Protein AF-A0A0D6MC87-F1 (afdb_monomer_lite)

Structure (mmCIF, N/CA/C/O backbone):
data_AF-A0A0D6MC87-F1
#
_entry.id   AF-A0A0D6MC87-F1
#
loop_
_atom_site.group_PDB
_atom_site.id
_atom_site.type_symbol
_atom_site.label_atom_id
_atom_site.label_alt_id
_atom_site.label_comp_id
_atom_site.label_asym_id
_atom_site.label_entity_id
_atom_site.label_seq_id
_atom_site.pdbx_PDB_ins_code
_atom_site.Cartn_x
_atom_site.Cartn_y
_atom_site.Cartn_z
_atom_site.occupancy
_atom_site.B_iso_or_equiv
_atom_site.auth_seq_id
_atom_site.auth_comp_id
_atom_site.auth_asym_id
_atom_site.auth_atom_id
_atom_site.pdbx_PDB_model_num
ATOM 1 N N . MET A 1 1 ? -0.427 -1.544 -1.978 1.00 57.91 1 MET A N 1
ATOM 2 C CA . MET A 1 1 ? -0.329 -1.496 -3.451 1.00 57.91 1 MET A CA 1
ATOM 3 C C . MET A 1 1 ? -1.366 -2.434 -4.056 1.00 57.91 1 MET A C 1
ATOM 5 O O . MET A 1 1 ? -1.62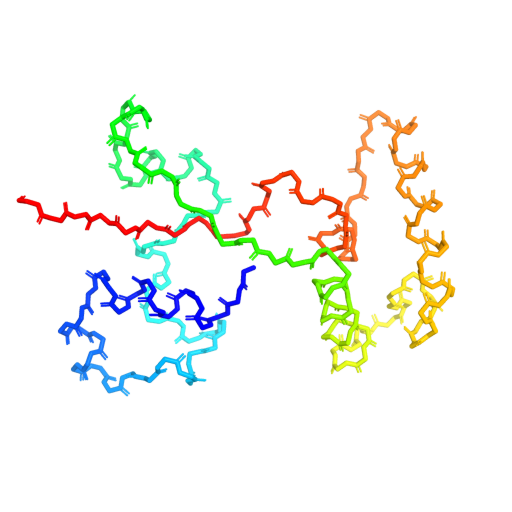5 -3.474 -3.457 1.00 57.91 1 MET A O 1
ATOM 9 N N . SER A 1 2 ? -1.995 -2.041 -5.168 1.00 72.94 2 SER A N 1
ATOM 10 C CA . SER A 1 2 ? -2.949 -2.883 -5.913 1.00 72.94 2 SER A CA 1
ATOM 11 C C . SER A 1 2 ? -2.206 -3.978 -6.687 1.00 72.94 2 SER A C 1
ATOM 13 O O . SER A 1 2 ? -1.130 -3.701 -7.214 1.00 72.94 2 SER A O 1
ATOM 15 N N . THR A 1 3 ? -2.774 -5.184 -6.791 1.00 78.50 3 THR A N 1
ATOM 16 C CA . THR A 1 3 ? -2.190 -6.288 -7.580 1.00 78.50 3 THR A CA 1
ATOM 17 C C . THR A 1 3 ? -2.111 -5.954 -9.069 1.00 78.50 3 THR A C 1
ATOM 19 O O . THR A 1 3 ? -1.139 -6.311 -9.727 1.00 78.50 3 THR A O 1
ATOM 22 N N . VAL A 1 4 ? -3.071 -5.175 -9.572 1.00 83.62 4 VAL A N 1
ATOM 23 C CA . VAL A 1 4 ? -3.086 -4.687 -10.959 1.00 83.62 4 VAL A CA 1
ATOM 24 C C . VAL A 1 4 ? -1.888 -3.778 -11.238 1.00 83.62 4 VAL A C 1
ATOM 26 O O . VAL A 1 4 ? -1.268 -3.874 -12.287 1.00 83.62 4 VAL A O 1
ATOM 29 N N . MET A 1 5 ? -1.509 -2.926 -10.282 1.00 83.50 5 MET A N 1
ATOM 30 C CA . MET A 1 5 ? -0.365 -2.025 -10.453 1.00 83.50 5 MET A CA 1
ATOM 31 C C . MET A 1 5 ? 0.951 -2.807 -10.528 1.00 83.50 5 MET A C 1
ATOM 33 O O . MET A 1 5 ? 1.760 -2.555 -11.413 1.00 83.50 5 MET A O 1
ATOM 37 N N . THR A 1 6 ? 1.139 -3.803 -9.658 1.00 82.69 6 THR A N 1
ATOM 38 C CA . THR A 1 6 ? 2.279 -4.732 -9.754 1.00 82.69 6 THR A CA 1
ATOM 39 C C . THR A 1 6 ? 2.285 -5.511 -11.070 1.00 82.69 6 THR A C 1
ATOM 41 O O . THR A 1 6 ? 3.353 -5.703 -11.638 1.00 82.69 6 THR A O 1
ATOM 44 N N . ALA A 1 7 ? 1.119 -5.908 -11.592 1.00 86.62 7 ALA A N 1
ATOM 45 C CA . ALA A 1 7 ? 1.013 -6.600 -12.876 1.00 86.62 7 ALA A CA 1
ATOM 46 C C . ALA A 1 7 ? 1.410 -5.701 -14.057 1.00 86.62 7 ALA A C 1
ATOM 48 O O . ALA A 1 7 ? 2.163 -6.137 -14.919 1.00 86.62 7 ALA A O 1
ATOM 49 N N . ILE A 1 8 ? 0.973 -4.436 -14.065 1.00 88.62 8 ILE A N 1
ATOM 50 C CA . ILE A 1 8 ? 1.355 -3.460 -15.099 1.00 88.62 8 ILE A CA 1
ATOM 51 C C . ILE A 1 8 ? 2.871 -3.262 -15.111 1.00 88.62 8 ILE A C 1
ATOM 53 O O . ILE A 1 8 ? 3.495 -3.358 -16.159 1.00 88.62 8 ILE A O 1
ATOM 57 N N . PHE A 1 9 ? 3.491 -3.039 -13.953 1.00 87.62 9 PHE A N 1
ATOM 58 C CA . PHE A 1 9 ? 4.946 -2.889 -13.904 1.00 87.62 9 PHE A CA 1
ATOM 59 C C . PHE A 1 9 ? 5.702 -4.178 -14.230 1.00 87.62 9 PHE A C 1
ATOM 61 O O . PHE A 1 9 ? 6.813 -4.120 -14.741 1.00 87.62 9 PHE A O 1
ATOM 68 N N . CYS A 1 10 ? 5.125 -5.339 -13.928 1.00 87.69 10 CYS A N 1
ATOM 69 C CA . CYS A 1 10 ? 5.676 -6.625 -14.337 1.00 87.69 10 CYS A CA 1
ATOM 70 C C . CYS A 1 10 ? 5.663 -6.779 -15.862 1.00 87.69 10 CYS A C 1
ATOM 72 O O . CYS A 1 10 ? 6.677 -7.156 -16.439 1.00 87.69 10 CYS A O 1
ATOM 74 N N . TYR A 1 11 ? 4.563 -6.390 -16.510 1.00 90.00 11 TYR A N 1
ATOM 75 C CA . TYR A 1 11 ? 4.462 -6.339 -17.966 1.00 90.00 11 TYR A CA 1
ATOM 76 C C . TYR A 1 11 ? 5.484 -5.376 -18.583 1.00 90.00 11 TYR A C 1
ATOM 78 O O . TYR A 1 11 ? 6.158 -5.734 -19.536 1.00 90.00 11 TYR A O 1
ATOM 86 N N . LEU A 1 12 ? 5.652 -4.180 -18.008 1.00 90.12 12 LEU A N 1
ATOM 87 C CA . LEU A 1 12 ? 6.647 -3.206 -18.480 1.00 90.12 12 LEU A CA 1
ATOM 88 C C . LEU A 1 12 ? 8.100 -3.661 -18.268 1.00 90.12 12 LEU A C 1
ATOM 90 O O . LEU A 1 12 ? 8.998 -3.147 -18.924 1.00 90.12 12 LEU A O 1
ATOM 94 N N . PHE A 1 13 ? 8.340 -4.578 -17.330 1.00 88.75 13 PHE A N 1
ATOM 95 C CA . PHE A 1 13 ? 9.671 -5.104 -17.035 1.00 88.75 13 PHE A CA 1
ATOM 96 C C . PHE A 1 13 ? 10.068 -6.268 -17.956 1.00 88.75 13 PHE A C 1
ATOM 98 O O . PHE A 1 13 ? 11.229 -6.366 -18.339 1.00 88.75 13 PHE A O 1
ATOM 105 N N . ASP A 1 14 ? 9.129 -7.159 -18.280 1.00 89.88 14 ASP A N 1
ATOM 106 C CA . ASP A 1 14 ? 9.365 -8.382 -19.061 1.00 89.88 14 ASP A CA 1
ATOM 107 C C . ASP A 1 14 ? 8.119 -8.696 -19.906 1.00 89.88 14 ASP A C 1
ATOM 109 O O . ASP A 1 14 ? 7.335 -9.592 -19.583 1.00 89.88 14 ASP A O 1
ATOM 113 N N . GLU A 1 15 ? 7.897 -7.894 -20.952 1.00 91.38 15 GLU A N 1
ATOM 114 C CA . GLU A 1 15 ? 6.711 -7.984 -21.815 1.00 91.38 15 GLU A CA 1
ATOM 115 C C . GLU A 1 15 ? 6.619 -9.353 -22.500 1.00 91.38 15 GLU A C 1
ATOM 117 O O . GLU A 1 15 ? 5.588 -10.025 -22.403 1.00 91.38 15 GLU A O 1
ATOM 122 N N . ASP A 1 16 ? 7.713 -9.795 -23.126 1.00 91.75 16 ASP A N 1
ATOM 123 C CA . ASP A 1 16 ? 7.780 -11.068 -23.846 1.00 91.75 16 ASP A CA 1
ATOM 124 C C . ASP A 1 16 ? 7.498 -12.252 -22.916 1.00 91.75 16 ASP A C 1
ATOM 126 O O . ASP A 1 16 ? 6.662 -13.106 -23.227 1.00 91.75 16 ASP A O 1
ATOM 130 N N . GLY A 1 17 ? 8.143 -12.297 -21.744 1.00 90.50 17 GLY A N 1
ATOM 131 C CA . GLY A 1 17 ? 7.932 -13.357 -20.763 1.00 90.50 17 GLY A CA 1
ATOM 132 C C . GLY A 1 17 ? 6.514 -13.351 -20.193 1.00 90.50 17 GLY A C 1
ATOM 133 O O . GLY A 1 17 ? 5.922 -14.416 -19.994 1.00 90.50 17 GLY A O 1
ATOM 134 N N . PHE A 1 18 ? 5.936 -12.167 -19.972 1.00 89.44 18 PHE A N 1
ATOM 135 C CA . PHE A 1 18 ? 4.569 -12.029 -19.472 1.00 89.44 18 PHE A CA 1
ATOM 136 C C . PHE A 1 18 ? 3.534 -12.529 -20.492 1.00 89.44 18 PHE A C 1
ATOM 138 O O . PHE A 1 18 ? 2.615 -13.268 -20.123 1.00 89.44 18 PHE A O 1
ATOM 145 N N . GLN A 1 19 ? 3.699 -12.182 -21.774 1.00 89.00 19 GLN A N 1
ATOM 146 C CA . GLN A 1 19 ? 2.809 -12.623 -22.853 1.00 89.00 19 GLN A CA 1
ATOM 147 C C . GLN A 1 19 ? 2.956 -14.120 -23.155 1.00 89.00 19 GLN A C 1
ATOM 149 O O . GLN A 1 19 ? 1.950 -14.824 -23.254 1.00 89.00 19 GLN A O 1
ATOM 154 N N . GLN A 1 20 ? 4.187 -14.636 -23.242 1.00 91.88 20 GLN A N 1
ATOM 155 C CA . GLN A 1 20 ? 4.446 -16.061 -23.501 1.00 91.88 20 GLN A CA 1
ATOM 156 C C . GLN A 1 20 ? 3.894 -16.963 -22.393 1.00 91.88 20 GLN A C 1
ATOM 158 O O . GLN A 1 20 ? 3.397 -18.054 -22.666 1.00 91.88 20 GLN A O 1
ATOM 163 N N . ALA A 1 21 ? 3.926 -16.498 -21.142 1.00 87.19 21 ALA A N 1
ATOM 164 C CA . ALA A 1 21 ? 3.324 -17.199 -20.014 1.00 87.19 21 ALA A CA 1
ATOM 165 C C . ALA A 1 21 ? 1.780 -17.135 -19.996 1.00 87.19 21 ALA A C 1
ATOM 167 O O . ALA A 1 21 ? 1.166 -17.662 -19.065 1.00 87.19 21 ALA A O 1
ATOM 168 N N . GLY A 1 22 ? 1.147 -16.485 -20.984 1.00 87.50 22 GLY A N 1
ATOM 169 C CA . GLY A 1 22 ? -0.308 -16.357 -21.094 1.00 87.50 22 GLY A CA 1
ATOM 170 C C . GLY A 1 22 ? -0.934 -15.603 -19.920 1.00 87.50 22 GLY A C 1
ATOM 171 O O . GLY A 1 22 ? -2.047 -15.926 -19.499 1.00 87.50 22 GLY A O 1
ATOM 172 N N . ARG A 1 23 ? -0.200 -14.654 -19.323 1.00 86.38 23 ARG A N 1
ATOM 173 C CA . ARG A 1 23 ? -0.657 -13.898 -18.152 1.00 86.38 23 ARG A CA 1
ATOM 174 C C . ARG A 1 23 ? -1.551 -12.735 -18.569 1.00 86.38 23 ARG A C 1
ATOM 176 O O . ARG A 1 23 ? -1.335 -12.086 -19.586 1.00 86.38 23 ARG A O 1
ATOM 183 N N . GLU A 1 24 ? -2.542 -12.434 -17.736 1.00 85.88 24 GLU A N 1
ATOM 184 C CA . GLU A 1 24 ? -3.449 -11.300 -17.926 1.00 85.88 24 GLU A CA 1
ATOM 185 C C . GLU A 1 24 ? -3.361 -10.348 -16.733 1.00 85.88 24 GLU A C 1
ATOM 187 O O . GLU A 1 24 ? -3.451 -10.777 -15.580 1.00 85.88 24 GLU A O 1
ATOM 192 N N . LEU A 1 25 ? -3.289 -9.040 -17.002 1.00 85.94 25 LEU A N 1
ATOM 193 C CA . LEU A 1 25 ? -3.145 -7.998 -15.975 1.00 85.94 25 LEU A CA 1
ATOM 194 C C . LEU A 1 25 ? -4.220 -8.061 -14.875 1.00 85.94 25 LEU A C 1
ATOM 196 O O . LEU A 1 25 ? -3.942 -7.768 -13.713 1.00 85.94 25 LEU A O 1
ATOM 200 N N . LEU A 1 26 ? -5.452 -8.439 -15.233 1.00 83.38 26 LEU A N 1
ATOM 201 C CA . LEU A 1 26 ? -6.594 -8.487 -14.313 1.00 83.38 26 LEU A CA 1
ATOM 202 C C . LEU A 1 26 ? -6.695 -9.802 -13.526 1.00 83.38 26 LEU A C 1
ATOM 204 O O . LEU A 1 26 ? -7.397 -9.847 -12.516 1.00 83.38 26 LEU A O 1
ATOM 208 N N . LYS A 1 27 ? -6.011 -10.863 -13.971 1.00 82.25 27 LYS A N 1
ATOM 209 C CA . LYS A 1 27 ? -6.028 -12.184 -13.318 1.00 82.25 27 LYS A CA 1
ATOM 210 C C . LYS A 1 27 ? -4.857 -12.387 -12.357 1.00 82.25 27 LYS A C 1
ATOM 212 O O . LYS A 1 27 ? -4.820 -13.381 -11.634 1.00 82.25 27 LYS A O 1
ATOM 217 N N . GLU A 1 28 ? -3.926 -11.440 -12.307 1.00 79.62 28 GLU A N 1
ATOM 218 C CA . GLU A 1 28 ? -2.824 -11.447 -11.354 1.00 79.62 28 GLU A CA 1
ATOM 219 C C . GLU A 1 28 ? -3.335 -11.252 -9.916 1.00 79.62 28 GLU A C 1
ATOM 221 O O . GLU A 1 28 ? -3.874 -10.209 -9.529 1.00 79.62 28 GLU A O 1
ATOM 226 N N . ILE A 1 29 ? -3.127 -12.276 -9.090 1.00 77.31 29 ILE A N 1
ATOM 227 C CA . ILE A 1 29 ? -3.445 -12.269 -7.661 1.00 77.31 29 ILE A CA 1
ATOM 228 C C . ILE A 1 29 ? -2.171 -12.401 -6.837 1.00 77.31 29 ILE A C 1
ATOM 230 O O . ILE A 1 29 ? -1.180 -12.976 -7.277 1.00 77.31 29 ILE A O 1
ATOM 234 N N . LYS A 1 30 ? -2.218 -11.940 -5.582 1.00 69.62 30 LYS A N 1
ATOM 235 C CA . LYS A 1 30 ? -1.064 -11.910 -4.663 1.00 69.62 30 LYS A CA 1
ATOM 236 C C . LYS A 1 30 ? -0.287 -13.232 -4.549 1.00 69.62 30 LYS A C 1
ATOM 238 O O . LYS A 1 30 ? 0.898 -13.186 -4.257 1.00 69.62 30 LYS A O 1
ATOM 243 N N . ARG A 1 31 ? -0.958 -14.378 -4.724 1.00 73.25 31 ARG A N 1
ATOM 244 C CA . ARG A 1 31 ? -0.375 -15.725 -4.589 1.00 73.25 31 ARG A CA 1
ATOM 245 C C . ARG A 1 31 ? 0.327 -16.240 -5.847 1.00 73.25 31 ARG A C 1
ATOM 247 O O . ARG A 1 31 ? 1.095 -17.182 -5.738 1.00 73.25 31 ARG A O 1
ATOM 254 N N . THR A 1 32 ? 0.028 -15.691 -7.021 1.00 76.12 32 THR A N 1
ATOM 255 C CA . THR A 1 32 ? 0.488 -16.237 -8.309 1.00 76.12 32 THR A CA 1
ATOM 256 C C . THR A 1 32 ? 1.122 -15.152 -9.167 1.00 76.12 32 THR A C 1
ATOM 258 O O . THR A 1 32 ? 0.847 -15.088 -10.363 1.00 76.12 32 THR A O 1
ATOM 261 N N . ARG A 1 33 ? 1.918 -14.279 -8.543 1.00 82.19 33 ARG A N 1
ATOM 262 C CA . ARG A 1 33 ? 2.494 -13.116 -9.216 1.00 82.19 33 ARG A CA 1
ATOM 263 C C . ARG A 1 33 ? 3.677 -13.512 -10.083 1.00 82.19 33 ARG A C 1
ATOM 265 O O . ARG A 1 33 ? 4.629 -14.094 -9.570 1.00 82.19 33 ARG A O 1
ATOM 272 N N . PHE A 1 34 ? 3.639 -13.166 -11.367 1.00 84.69 34 PHE A N 1
ATOM 273 C CA . PHE A 1 34 ? 4.694 -13.561 -12.310 1.00 84.69 34 PHE A CA 1
ATOM 274 C C . PHE A 1 34 ? 6.071 -12.968 -11.965 1.00 84.69 34 PHE A C 1
ATOM 276 O O . PHE A 1 34 ? 7.066 -13.689 -11.943 1.00 84.69 34 PHE A O 1
ATOM 283 N N . CYS A 1 35 ? 6.133 -11.677 -11.627 1.00 84.44 35 CYS A N 1
ATOM 284 C CA . CYS A 1 35 ? 7.389 -11.001 -11.284 1.00 84.44 35 CYS A CA 1
ATOM 285 C C . CYS A 1 35 ? 7.697 -10.977 -9.778 1.00 84.44 35 CYS A C 1
ATOM 287 O O . CYS A 1 35 ? 8.483 -10.144 -9.317 1.00 84.44 35 CYS A O 1
ATOM 289 N N . GLU A 1 36 ? 7.098 -11.871 -8.985 1.00 83.62 36 GLU A N 1
ATOM 290 C CA . GLU A 1 36 ? 7.378 -11.921 -7.551 1.00 83.62 36 GLU A CA 1
ATOM 291 C C . GLU A 1 36 ? 8.881 -12.086 -7.281 1.00 83.62 36 GLU A C 1
ATOM 293 O O . GLU A 1 36 ? 9.533 -12.971 -7.829 1.00 83.62 36 GLU A O 1
ATOM 298 N N . ASN A 1 37 ? 9.431 -11.218 -6.425 1.00 78.94 37 ASN A N 1
ATOM 299 C CA . ASN A 1 37 ? 10.860 -11.146 -6.093 1.00 78.94 37 ASN A CA 1
ATOM 300 C C . ASN A 1 37 ? 11.809 -10.885 -7.286 1.00 78.94 37 ASN A C 1
ATOM 302 O O . ASN A 1 37 ? 13.016 -11.011 -7.106 1.00 78.94 37 ASN A O 1
ATOM 306 N N . ARG A 1 38 ? 11.297 -10.525 -8.475 1.00 83.50 38 ARG A N 1
ATOM 307 C CA . ARG A 1 38 ? 12.112 -10.104 -9.632 1.00 83.50 38 ARG A CA 1
ATOM 308 C C . ARG A 1 38 ? 12.189 -8.583 -9.732 1.00 83.50 38 ARG A C 1
ATOM 310 O O . ARG A 1 38 ? 13.273 -8.020 -9.730 1.00 83.50 38 ARG A O 1
ATOM 317 N N . ASN A 1 39 ? 11.036 -7.915 -9.785 1.00 83.81 39 ASN A N 1
ATOM 318 C CA . ASN A 1 39 ? 10.940 -6.455 -9.932 1.00 83.81 39 ASN A CA 1
ATOM 319 C C . ASN A 1 39 ? 10.348 -5.757 -8.693 1.00 83.81 39 ASN A C 1
ATOM 321 O O . ASN A 1 39 ? 10.027 -4.569 -8.735 1.00 83.81 39 ASN A O 1
ATOM 325 N N . GLU A 1 40 ? 10.200 -6.489 -7.586 1.00 80.56 40 GLU A N 1
ATOM 326 C CA . GLU A 1 40 ? 9.611 -5.988 -6.348 1.00 80.56 40 GLU A CA 1
ATOM 327 C C . GLU A 1 40 ? 10.604 -6.023 -5.183 1.00 80.56 40 GLU A C 1
ATOM 329 O O . GLU A 1 40 ? 11.243 -7.042 -4.922 1.00 80.56 40 GLU A O 1
ATOM 334 N N . ALA A 1 41 ? 10.652 -4.945 -4.400 1.00 79.81 41 ALA A N 1
ATOM 335 C CA . ALA A 1 41 ? 11.428 -4.869 -3.167 1.00 79.81 41 ALA A CA 1
ATOM 336 C C . ALA A 1 41 ? 10.549 -4.475 -1.973 1.00 79.81 41 ALA A C 1
ATOM 338 O O . ALA A 1 41 ? 9.641 -3.659 -2.088 1.00 79.81 41 ALA A O 1
ATOM 339 N N . ARG A 1 42 ? 10.831 -5.016 -0.782 1.00 74.50 42 ARG A N 1
ATOM 340 C CA . ARG A 1 42 ? 10.049 -4.727 0.443 1.00 74.50 42 ARG A CA 1
ATOM 341 C C . ARG A 1 42 ? 10.543 -3.505 1.220 1.00 74.50 42 ARG A C 1
ATOM 343 O O . ARG A 1 42 ? 9.905 -3.076 2.175 1.00 74.50 42 ARG A O 1
ATOM 350 N N . SER A 1 43 ? 11.716 -2.993 0.863 1.00 77.56 43 SER A N 1
ATOM 351 C CA . SER A 1 43 ? 12.362 -1.847 1.501 1.00 77.56 43 SER A CA 1
ATOM 352 C C . SER A 1 43 ? 13.373 -1.204 0.554 1.00 77.56 43 SER A C 1
ATOM 354 O O . SER A 1 43 ? 13.921 -1.885 -0.316 1.00 77.56 43 SER A O 1
ATOM 356 N N . MET A 1 44 ? 13.697 0.071 0.780 1.00 77.50 44 MET A N 1
ATOM 357 C CA . MET A 1 44 ? 14.780 0.748 0.053 1.00 77.50 44 MET A CA 1
ATOM 358 C C . MET A 1 44 ? 16.120 0.028 0.228 1.00 77.50 44 MET A C 1
ATOM 360 O O . MET A 1 44 ? 16.884 -0.106 -0.717 1.00 77.50 44 MET A O 1
ATOM 364 N N . ARG A 1 45 ? 16.392 -0.534 1.413 1.00 82.38 45 ARG A N 1
ATOM 365 C CA . ARG A 1 45 ? 17.618 -1.312 1.646 1.00 82.38 45 ARG A CA 1
ATOM 366 C C . ARG A 1 45 ? 17.682 -2.560 0.763 1.00 82.38 45 ARG A C 1
ATOM 368 O O . ARG A 1 45 ? 18.713 -2.810 0.148 1.00 82.38 45 ARG A O 1
ATOM 375 N N . SER A 1 46 ? 16.596 -3.335 0.699 1.00 82.50 46 SER A N 1
ATOM 376 C CA . SER A 1 46 ? 16.535 -4.515 -0.176 1.00 82.50 46 SER A CA 1
ATOM 377 C C . SER A 1 46 ? 16.614 -4.127 -1.647 1.00 82.50 46 SER A C 1
ATOM 379 O O . SER A 1 46 ? 17.243 -4.839 -2.413 1.00 82.50 46 SER A O 1
ATOM 381 N N . LEU A 1 47 ? 16.027 -2.989 -2.021 1.00 82.19 47 LEU A N 1
ATOM 382 C CA . LEU A 1 47 ? 16.075 -2.451 -3.376 1.00 82.19 47 LEU A CA 1
ATOM 383 C C . LEU A 1 47 ? 17.514 -2.113 -3.786 1.00 82.19 47 LEU A C 1
ATOM 385 O O . LEU A 1 47 ? 17.994 -2.619 -4.796 1.00 82.19 47 LEU A O 1
ATOM 389 N N . ARG A 1 48 ? 18.232 -1.347 -2.951 1.00 84.19 48 ARG A N 1
ATOM 390 C CA . ARG A 1 48 ? 19.644 -1.008 -3.183 1.00 84.19 48 ARG A CA 1
ATOM 391 C C . ARG A 1 48 ? 20.511 -2.244 -3.338 1.00 84.19 48 ARG A C 1
ATOM 393 O O . ARG A 1 48 ? 21.357 -2.291 -4.220 1.00 84.19 48 ARG A O 1
ATOM 400 N N . TRP A 1 49 ? 20.295 -3.240 -2.483 1.00 84.62 49 TRP A N 1
ATOM 401 C CA . TRP A 1 49 ? 21.067 -4.475 -2.526 1.00 84.62 49 TRP A CA 1
ATOM 402 C C . TRP A 1 49 ? 20.747 -5.319 -3.764 1.00 84.62 49 TRP A C 1
ATOM 404 O O . TRP A 1 49 ? 21.666 -5.806 -4.411 1.00 84.62 49 TRP A O 1
ATOM 414 N N . HIS A 1 50 ? 19.466 -5.460 -4.116 1.00 83.25 50 HIS A N 1
ATOM 415 C CA . HIS A 1 50 ? 19.032 -6.311 -5.226 1.00 83.25 50 HIS A CA 1
ATOM 416 C C . HIS A 1 50 ? 19.441 -5.752 -6.595 1.00 83.25 50 HIS A C 1
ATOM 418 O O . HIS A 1 50 ? 19.843 -6.515 -7.465 1.00 83.25 50 HIS A O 1
ATOM 424 N N . PHE A 1 51 ? 19.394 -4.427 -6.760 1.00 80.62 51 PHE A N 1
ATOM 425 C CA . PHE A 1 51 ? 19.706 -3.749 -8.025 1.00 80.62 51 PHE A CA 1
ATOM 426 C C . PHE A 1 51 ? 21.073 -3.051 -8.034 1.00 80.62 51 PHE A C 1
ATOM 428 O O . PHE A 1 51 ? 21.399 -2.344 -8.981 1.00 80.62 51 PHE A O 1
ATOM 435 N N . GLY A 1 52 ? 21.883 -3.219 -6.983 1.00 85.06 52 GLY A N 1
ATOM 436 C CA . GLY A 1 52 ? 23.217 -2.618 -6.899 1.00 85.06 52 GLY A CA 1
ATOM 437 C C . GLY A 1 52 ? 23.224 -1.084 -6.918 1.00 85.06 52 GLY A C 1
ATOM 438 O O . GLY A 1 52 ? 24.201 -0.486 -7.368 1.00 85.06 52 GLY A O 1
ATOM 439 N N . ILE A 1 53 ? 22.154 -0.438 -6.441 1.00 84.00 53 ILE A N 1
ATOM 440 C CA . ILE A 1 53 ? 22.001 1.024 -6.477 1.00 84.00 53 ILE A CA 1
ATOM 441 C C . ILE A 1 53 ? 23.003 1.656 -5.512 1.00 84.00 53 ILE A C 1
ATOM 443 O O . ILE A 1 53 ? 22.891 1.509 -4.291 1.00 84.00 53 ILE A O 1
ATOM 447 N N . ARG A 1 54 ? 23.991 2.358 -6.075 1.00 81.69 54 ARG A N 1
ATOM 448 C CA . ARG A 1 54 ? 25.017 3.095 -5.323 1.00 81.69 54 ARG A CA 1
ATOM 449 C C . ARG A 1 54 ? 24.610 4.537 -5.050 1.00 81.69 54 ARG A C 1
ATOM 451 O O . ARG A 1 54 ? 24.901 5.037 -3.968 1.00 81.69 54 ARG A O 1
ATOM 458 N N . ASN A 1 55 ? 23.933 5.161 -6.010 1.00 80.88 55 ASN A N 1
ATOM 459 C CA . ASN A 1 55 ? 23.418 6.516 -5.916 1.00 80.88 55 ASN A CA 1
ATOM 460 C C . ASN A 1 55 ? 21.919 6.521 -6.249 1.00 80.88 55 ASN A C 1
ATOM 462 O O . ASN A 1 55 ? 21.519 5.986 -7.280 1.00 80.88 55 ASN A O 1
ATOM 466 N N . GLU A 1 56 ? 21.094 7.068 -5.356 1.00 75.75 56 GLU A N 1
ATOM 467 C CA . GLU A 1 56 ? 19.637 7.150 -5.548 1.00 75.75 56 GLU A CA 1
ATOM 468 C C . GLU A 1 56 ? 19.241 8.321 -6.455 1.00 75.75 56 GLU A C 1
ATOM 470 O O . GLU A 1 56 ? 18.158 8.286 -7.035 1.00 75.75 56 GLU A O 1
ATOM 475 N N . ASP A 1 57 ? 20.120 9.313 -6.623 1.00 80.69 57 ASP A N 1
ATOM 476 C CA . ASP A 1 57 ? 19.853 10.509 -7.433 1.00 80.69 57 ASP A CA 1
ATOM 477 C C . ASP A 1 57 ? 19.771 10.202 -8.937 1.00 80.69 57 ASP A C 1
ATOM 479 O O . ASP A 1 57 ? 19.117 10.924 -9.686 1.00 80.69 57 ASP A O 1
ATOM 483 N N . ASP A 1 58 ? 20.365 9.086 -9.371 1.00 82.38 58 ASP A N 1
ATOM 484 C CA . ASP A 1 58 ? 20.292 8.608 -10.757 1.00 82.38 58 ASP A CA 1
ATOM 485 C C . ASP A 1 58 ? 18.941 7.926 -11.069 1.00 82.38 58 ASP A C 1
ATOM 487 O O . ASP A 1 58 ? 18.685 7.523 -12.204 1.00 82.38 58 ASP A O 1
ATOM 491 N N . TRP A 1 59 ? 18.067 7.771 -10.065 1.00 80.06 59 TRP A N 1
ATOM 492 C CA . TRP A 1 59 ? 16.802 7.050 -10.175 1.00 80.06 59 TRP A CA 1
ATOM 493 C C . TRP A 1 59 ? 15.592 7.978 -10.102 1.00 80.06 59 TRP A C 1
ATOM 495 O O . TRP A 1 59 ? 15.405 8.759 -9.166 1.00 80.06 59 TRP A O 1
ATOM 505 N N . ILE A 1 60 ? 14.681 7.808 -11.060 1.00 82.38 60 ILE A N 1
ATOM 506 C CA . ILE A 1 60 ? 13.400 8.512 -11.069 1.00 82.38 60 ILE A CA 1
ATOM 507 C C . ILE A 1 60 ? 12.405 7.748 -10.195 1.00 82.38 60 ILE A C 1
ATOM 509 O O . ILE A 1 60 ? 12.051 6.601 -10.464 1.00 82.38 60 ILE A O 1
ATOM 513 N N . HIS A 1 61 ? 11.916 8.416 -9.154 1.00 80.56 61 HIS A N 1
ATOM 514 C CA . HIS A 1 61 ? 10.906 7.873 -8.256 1.00 80.56 61 HIS A CA 1
ATOM 515 C C . HIS A 1 61 ? 9.518 8.342 -8.697 1.00 80.56 61 HIS A C 1
ATOM 517 O O . HIS A 1 61 ? 9.217 9.534 -8.689 1.00 80.56 61 HIS A O 1
ATOM 523 N N . THR A 1 62 ? 8.650 7.402 -9.067 1.00 79.94 62 THR A N 1
ATOM 524 C CA . THR A 1 62 ? 7.262 7.695 -9.447 1.00 79.94 62 THR A CA 1
ATOM 525 C C . THR A 1 62 ? 6.295 7.150 -8.402 1.00 79.94 62 THR A C 1
ATOM 527 O O . THR A 1 62 ? 6.428 6.020 -7.934 1.00 79.94 62 THR A O 1
ATOM 530 N N . MET A 1 63 ? 5.286 7.947 -8.054 1.00 79.19 63 MET A N 1
ATOM 531 C CA . MET A 1 63 ? 4.211 7.559 -7.146 1.00 79.19 63 MET A CA 1
ATOM 532 C C . MET A 1 63 ? 2.859 7.854 -7.790 1.00 79.19 63 MET A C 1
ATOM 534 O O . MET A 1 63 ? 2.656 8.918 -8.366 1.00 79.19 63 MET A O 1
ATOM 538 N N . VAL A 1 64 ? 1.915 6.926 -7.638 1.00 79.75 64 VAL A N 1
ATOM 539 C CA . VAL A 1 64 ? 0.508 7.149 -7.988 1.00 79.75 64 VAL A CA 1
ATOM 540 C C . VAL A 1 64 ? -0.254 7.463 -6.708 1.00 79.75 64 VAL A C 1
ATOM 542 O O . VAL A 1 64 ? -0.353 6.620 -5.812 1.00 79.75 64 VAL A O 1
ATOM 545 N N . THR A 1 65 ? -0.780 8.679 -6.618 1.00 81.50 65 THR A N 1
ATOM 546 C CA . THR A 1 65 ? -1.632 9.122 -5.512 1.00 81.50 65 THR A CA 1
ATOM 547 C C . THR A 1 65 ? -3.109 9.016 -5.896 1.00 81.50 65 THR A C 1
ATOM 549 O O . THR A 1 65 ? -3.473 8.856 -7.061 1.00 81.50 65 THR A O 1
ATOM 552 N N . ARG A 1 66 ? -3.978 9.041 -4.887 1.00 81.69 66 ARG A N 1
ATOM 553 C CA . ARG A 1 66 ? -5.438 9.094 -5.018 1.00 81.69 66 ARG A CA 1
ATOM 554 C C . ARG A 1 66 ? -5.975 10.077 -3.992 1.00 81.69 66 ARG A C 1
ATOM 556 O O . ARG A 1 66 ? -5.280 10.355 -3.012 1.00 81.69 66 ARG A O 1
ATOM 563 N N . ASP A 1 67 ? -7.205 10.537 -4.197 1.00 88.19 67 ASP A N 1
ATOM 564 C CA . ASP A 1 67 ? -7.900 11.326 -3.188 1.00 88.19 67 ASP A CA 1
ATOM 565 C C . ASP A 1 67 ? -7.909 10.577 -1.832 1.00 88.19 67 ASP A C 1
ATOM 567 O O . ASP A 1 67 ? -8.175 9.365 -1.798 1.00 88.19 67 ASP A O 1
ATOM 571 N N . PRO A 1 68 ? -7.557 11.241 -0.714 1.00 86.31 68 PRO A N 1
ATOM 572 C CA . PRO A 1 68 ? -7.474 10.590 0.588 1.00 86.31 68 PRO A CA 1
ATOM 573 C C . PRO A 1 68 ? -8.795 9.975 1.060 1.00 86.31 68 PRO A C 1
ATOM 575 O O . PRO A 1 68 ? -8.764 8.916 1.695 1.00 86.31 68 PRO A O 1
ATOM 578 N N . VAL A 1 69 ? -9.933 10.607 0.750 1.00 89.44 69 VAL A N 1
ATOM 579 C CA . VAL A 1 69 ? -11.268 10.124 1.127 1.00 89.44 69 VAL A CA 1
ATOM 580 C C . VAL A 1 69 ? -11.600 8.875 0.321 1.00 89.44 69 VAL A C 1
ATOM 582 O O . VAL A 1 69 ? -11.953 7.851 0.906 1.00 89.44 69 VAL A O 1
ATOM 585 N N . ASP A 1 70 ? -11.369 8.893 -0.991 1.00 89.75 70 ASP A N 1
ATOM 586 C CA . ASP A 1 70 ? -11.580 7.716 -1.842 1.00 89.75 70 ASP A CA 1
ATOM 587 C C . ASP A 1 70 ? -10.671 6.546 -1.446 1.00 89.75 70 ASP A C 1
ATOM 589 O O . ASP A 1 70 ? -11.100 5.387 -1.402 1.00 89.75 70 ASP A O 1
ATOM 593 N N . ARG A 1 71 ? -9.403 6.833 -1.110 1.00 87.12 71 ARG A N 1
ATOM 594 C CA . ARG A 1 71 ? -8.456 5.830 -0.598 1.00 87.12 71 ARG A CA 1
ATOM 595 C C . ARG A 1 71 ? -8.983 5.196 0.687 1.00 87.12 71 ARG A C 1
ATOM 597 O O . ARG A 1 71 ? -8.916 3.974 0.828 1.00 87.12 71 ARG A O 1
ATOM 604 N N . PHE A 1 72 ? -9.484 6.014 1.610 1.00 89.25 72 PHE A N 1
ATOM 605 C CA . PHE A 1 72 ? -10.040 5.550 2.876 1.00 89.25 72 PHE A CA 1
ATOM 606 C C . PHE A 1 72 ? -11.277 4.676 2.654 1.00 89.25 72 PHE A C 1
ATOM 608 O O . PHE A 1 72 ? -11.305 3.542 3.131 1.00 89.25 72 PHE A O 1
ATOM 615 N N . LEU A 1 73 ? -12.255 5.153 1.880 1.00 91.50 73 LEU A N 1
ATOM 616 C CA . LEU A 1 73 ? -13.492 4.423 1.595 1.00 91.50 73 LEU A CA 1
ATOM 617 C C . LEU A 1 73 ? -13.208 3.087 0.906 1.00 91.50 73 LEU A C 1
ATOM 619 O O . LEU A 1 73 ? -13.706 2.045 1.333 1.00 91.50 73 LEU A O 1
ATOM 623 N N . SER A 1 74 ? -12.346 3.092 -0.113 1.00 88.81 74 SER A N 1
ATOM 624 C CA . SER A 1 74 ? -11.926 1.866 -0.790 1.00 88.81 74 SER A CA 1
ATOM 625 C C . SER A 1 74 ? -11.240 0.896 0.174 1.00 88.81 74 SER A C 1
ATOM 627 O O . SER A 1 74 ? -11.490 -0.306 0.094 1.00 88.81 74 SER A O 1
ATOM 629 N N . GLY A 1 75 ? -10.387 1.395 1.074 1.00 87.69 75 GLY A N 1
ATOM 630 C CA . GLY A 1 75 ? -9.719 0.583 2.090 1.00 87.69 75 GLY A CA 1
ATOM 631 C C . GLY A 1 75 ? -10.701 -0.014 3.096 1.00 87.69 75 GLY A C 1
ATOM 632 O O . GLY A 1 75 ? -10.607 -1.200 3.404 1.00 87.69 75 GLY A O 1
ATOM 633 N N . PHE A 1 76 ? -11.672 0.773 3.560 1.00 89.75 76 PHE A N 1
ATOM 634 C CA . PHE A 1 76 ? -12.692 0.341 4.514 1.00 89.75 76 PHE A CA 1
ATOM 635 C C . PHE A 1 76 ? -13.572 -0.757 3.920 1.00 89.75 76 PHE A C 1
ATOM 637 O O . PHE A 1 76 ? -13.747 -1.815 4.523 1.00 89.75 76 PHE A O 1
ATOM 644 N N . VAL A 1 77 ? -14.053 -0.565 2.692 1.00 91.19 77 VAL A N 1
ATOM 645 C CA . VAL A 1 77 ? -14.843 -1.583 1.991 1.00 91.19 77 VAL A CA 1
ATOM 646 C C . VAL A 1 77 ? -14.028 -2.862 1.778 1.00 91.19 77 VAL A C 1
ATOM 648 O O . VAL A 1 77 ? -14.533 -3.959 2.012 1.00 91.19 77 VAL A O 1
ATOM 651 N N . ASP A 1 78 ? -12.766 -2.749 1.365 1.00 87.62 78 ASP A N 1
ATOM 652 C CA . ASP A 1 78 ? -11.915 -3.912 1.098 1.00 87.62 78 ASP A CA 1
ATOM 653 C C . ASP A 1 78 ? -11.572 -4.696 2.375 1.00 87.62 78 ASP A C 1
ATOM 655 O O . ASP A 1 78 ? -11.705 -5.919 2.408 1.00 87.62 78 ASP A O 1
ATOM 659 N N . LYS A 1 79 ? -11.153 -4.001 3.442 1.00 85.88 79 LYS A N 1
ATOM 660 C CA . LYS A 1 79 ? -10.624 -4.626 4.666 1.00 85.88 79 LYS A CA 1
ATOM 661 C C . LYS A 1 79 ? -11.672 -4.911 5.733 1.00 85.88 79 LYS A C 1
ATOM 663 O O . LYS A 1 79 ? -11.546 -5.917 6.418 1.00 85.88 79 LYS A O 1
ATOM 668 N N . CYS A 1 80 ? -12.689 -4.067 5.874 1.00 87.00 80 CYS A N 1
ATOM 669 C CA . CYS A 1 80 ? -13.699 -4.216 6.925 1.00 87.00 80 CYS A CA 1
ATOM 670 C C . CYS A 1 80 ? -14.969 -4.914 6.444 1.00 87.00 80 CYS A C 1
ATOM 672 O O . CYS A 1 80 ? -15.602 -5.618 7.225 1.00 87.00 80 CYS A O 1
ATOM 674 N N . ILE A 1 81 ? -15.354 -4.734 5.177 1.00 88.00 81 ILE A N 1
ATOM 675 C CA . ILE A 1 81 ? -16.616 -5.280 4.654 1.00 88.00 81 ILE A CA 1
ATOM 676 C C . ILE A 1 81 ? -16.380 -6.580 3.880 1.00 88.00 81 ILE A C 1
ATOM 678 O O . ILE A 1 81 ? -17.027 -7.585 4.160 1.00 88.00 81 ILE A O 1
ATOM 682 N N . LYS A 1 82 ? -15.463 -6.576 2.904 1.00 85.38 82 LYS A N 1
ATOM 683 C CA . LYS A 1 82 ? -15.253 -7.715 1.992 1.00 85.38 82 LYS A CA 1
ATOM 684 C C . LYS A 1 82 ? -14.344 -8.805 2.558 1.00 85.38 82 LYS A C 1
ATOM 686 O O . LYS A 1 82 ? -14.565 -9.976 2.271 1.00 85.38 82 LYS A O 1
ATOM 691 N N . MET A 1 83 ? -13.324 -8.434 3.331 1.00 77.44 83 MET A N 1
ATOM 692 C CA . MET A 1 83 ? -12.364 -9.372 3.930 1.00 77.44 83 MET A CA 1
ATOM 693 C C . MET A 1 83 ? -12.305 -9.234 5.458 1.00 77.44 83 MET A C 1
ATOM 695 O O . MET A 1 83 ? -11.248 -8.886 5.988 1.00 77.44 83 MET A O 1
ATOM 699 N N . PRO A 1 84 ? -13.408 -9.502 6.182 1.00 74.56 84 PRO A N 1
ATOM 700 C CA . PRO A 1 84 ? -13.387 -9.452 7.637 1.00 74.56 84 PRO A CA 1
ATOM 701 C C . PRO A 1 84 ? -12.388 -10.484 8.173 1.00 74.56 84 PRO A C 1
ATOM 703 O O . PRO A 1 84 ? -12.470 -11.676 7.865 1.00 74.56 84 PRO A O 1
ATOM 706 N N . LEU A 1 85 ? -11.418 -10.022 8.962 1.00 74.25 85 LEU A N 1
ATOM 707 C CA . LEU A 1 85 ? -10.515 -10.917 9.681 1.00 74.25 85 LEU A CA 1
ATOM 708 C C . LEU A 1 85 ? -11.277 -11.622 10.818 1.00 74.25 85 LEU A C 1
ATOM 710 O O . LEU A 1 85 ? -12.169 -11.021 11.418 1.00 74.25 85 LEU A O 1
ATOM 714 N N . PRO A 1 86 ? -10.942 -12.882 11.150 1.00 69.75 86 PRO A N 1
ATOM 715 C CA . PRO A 1 86 ? -11.519 -13.542 12.316 1.00 69.75 86 PRO A CA 1
ATOM 716 C C . PRO A 1 86 ? -11.117 -12.801 13.606 1.00 69.75 86 PRO A C 1
ATOM 718 O O . PRO A 1 86 ? -9.935 -12.539 13.823 1.00 69.75 86 PRO A O 1
ATOM 721 N N . GLY A 1 87 ? -12.097 -12.474 14.458 1.00 75.06 87 GLY A N 1
ATOM 722 C CA . GLY A 1 87 ? -11.904 -11.750 15.726 1.00 75.06 87 GLY A CA 1
ATOM 723 C C . GLY A 1 87 ? -12.519 -10.344 15.740 1.00 75.06 87 GLY A C 1
ATOM 724 O O . GLY A 1 87 ? -13.505 -10.080 15.050 1.00 75.06 87 GLY A O 1
ATOM 725 N N . GLU A 1 88 ? -11.947 -9.436 16.537 1.00 74.00 88 GLU A N 1
ATOM 726 C CA . GLU A 1 88 ? -12.328 -8.015 16.574 1.00 74.00 88 GLU A CA 1
ATOM 727 C C . GLU A 1 88 ? -11.704 -7.242 15.400 1.00 74.00 88 GLU A C 1
ATOM 729 O O . GLU A 1 88 ? -10.769 -6.462 15.565 1.00 74.00 88 GLU A O 1
ATOM 734 N N . TYR A 1 89 ? -12.207 -7.471 14.188 1.00 80.06 89 TYR A N 1
ATOM 735 C CA . TYR A 1 89 ? -11.729 -6.759 13.002 1.00 80.06 89 TYR A CA 1
ATOM 736 C C . TYR A 1 89 ? -12.224 -5.308 12.968 1.00 80.06 89 TYR A C 1
ATOM 738 O O . TYR A 1 89 ? -13.334 -4.989 13.414 1.00 80.06 89 TYR A O 1
ATOM 746 N N . CYS A 1 90 ? -11.390 -4.423 12.418 1.00 85.25 90 CYS A N 1
ATOM 747 C CA . CYS A 1 90 ? -11.674 -2.991 12.306 1.00 85.25 90 CYS A CA 1
ATOM 748 C C . CYS A 1 90 ? -11.933 -2.343 13.669 1.00 85.25 90 CYS A C 1
ATOM 750 O O . CYS A 1 90 ? -12.934 -1.655 13.876 1.00 85.25 90 CYS A O 1
ATOM 752 N N . ASN A 1 91 ? -11.016 -2.607 14.608 1.00 85.62 91 ASN A N 1
ATOM 753 C CA . ASN A 1 91 ? -11.035 -2.110 15.988 1.00 85.62 91 ASN A CA 1
ATOM 754 C C . ASN A 1 91 ? -12.357 -2.407 16.730 1.00 85.62 91 ASN A C 1
ATOM 756 O O . ASN A 1 91 ? -12.827 -1.588 17.518 1.00 85.62 91 ASN A O 1
ATOM 760 N N . GLY A 1 92 ? -12.998 -3.543 16.430 1.00 86.44 92 GLY A N 1
ATOM 761 C CA . GLY A 1 92 ? -14.271 -3.954 17.039 1.00 86.44 92 GLY A CA 1
ATOM 762 C C . GLY A 1 92 ? -15.520 -3.264 16.469 1.00 86.44 92 GLY A C 1
ATOM 763 O O . GLY A 1 92 ? -16.638 -3.612 16.846 1.00 86.44 92 GLY A O 1
ATOM 764 N N . CYS A 1 93 ? -15.370 -2.335 15.519 1.00 86.75 93 CYS A N 1
ATOM 765 C CA . CYS A 1 93 ? -16.479 -1.583 14.922 1.00 86.75 93 CYS A CA 1
ATOM 766 C C . CYS A 1 93 ? -17.169 -2.303 13.749 1.00 86.75 93 CYS A C 1
ATOM 768 O O . CYS A 1 93 ? -18.240 -1.874 13.304 1.00 86.75 93 CYS A O 1
ATOM 770 N N . LYS A 1 94 ? -16.585 -3.399 13.241 1.00 86.31 94 LYS A N 1
ATOM 771 C CA . LYS A 1 94 ? -17.109 -4.180 12.107 1.00 86.31 94 LYS A CA 1
ATOM 772 C C . LYS A 1 94 ? -17.360 -3.288 10.876 1.00 86.31 94 LYS A C 1
ATOM 774 O O . LYS A 1 94 ? -16.425 -2.704 10.343 1.00 86.31 94 LYS A O 1
ATOM 779 N N . ALA A 1 95 ? -18.614 -3.174 10.427 1.00 86.56 95 ALA A N 1
ATOM 780 C CA . ALA A 1 95 ? -19.019 -2.371 9.271 1.00 86.56 95 ALA A CA 1
ATOM 781 C C . ALA A 1 95 ? -19.454 -0.932 9.627 1.00 86.56 95 ALA A C 1
ATOM 783 O O . ALA A 1 95 ? -19.827 -0.171 8.735 1.00 86.56 95 ALA A O 1
ATOM 784 N N . ASN A 1 96 ? -19.416 -0.530 10.905 1.00 91.19 96 ASN A N 1
ATOM 785 C CA . ASN A 1 96 ? -19.765 0.834 11.302 1.00 91.19 96 ASN A CA 1
ATOM 786 C C . ASN A 1 96 ? -18.580 1.784 11.063 1.00 91.19 96 ASN A C 1
ATOM 788 O O . ASN A 1 96 ? -17.620 1.816 11.836 1.00 91.19 96 ASN A O 1
ATOM 792 N N . MET A 1 97 ? -18.675 2.576 9.994 1.00 91.00 97 MET A N 1
ATOM 793 C CA . MET A 1 97 ? -17.623 3.506 9.581 1.00 91.00 97 MET A CA 1
ATOM 794 C C . MET A 1 97 ? -17.392 4.630 10.596 1.00 91.00 97 MET A C 1
ATOM 796 O O . MET A 1 97 ? -16.246 4.951 10.887 1.00 91.00 97 MET A O 1
ATOM 800 N N . THR A 1 98 ? -18.451 5.207 11.170 1.00 93.44 98 THR A N 1
ATOM 801 C CA . THR A 1 98 ? -18.327 6.296 12.152 1.00 93.44 98 THR A CA 1
ATOM 802 C C . THR A 1 98 ? -17.570 5.832 13.393 1.00 93.44 98 THR A C 1
ATOM 804 O O . THR A 1 98 ? -16.642 6.504 13.836 1.00 93.44 98 THR A O 1
ATOM 807 N N . CYS A 1 99 ? -17.910 4.646 13.907 1.00 93.44 99 CYS A N 1
ATOM 808 C CA . CYS A 1 99 ? -17.178 4.011 15.003 1.00 93.44 99 CYS A CA 1
ATOM 809 C C . CYS A 1 99 ? -15.707 3.799 14.629 1.00 93.44 99 CYS A C 1
ATOM 811 O O . CYS A 1 99 ? -14.818 4.164 15.398 1.00 93.44 99 CYS A O 1
ATOM 813 N N . PHE A 1 100 ? -15.451 3.253 13.435 1.00 93.19 100 PHE A N 1
ATOM 814 C CA . PHE A 1 100 ? -14.098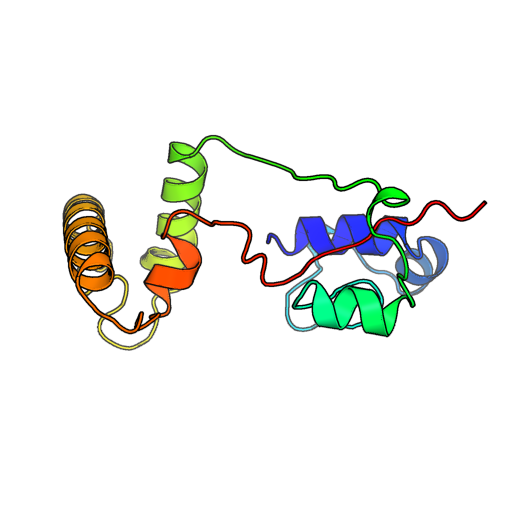 2.943 12.985 1.00 93.19 100 PHE A CA 1
ATOM 815 C C . PHE A 1 100 ? -13.222 4.194 12.873 1.00 93.19 100 PHE A C 1
ATOM 817 O O . PHE A 1 100 ? -12.111 4.192 13.390 1.00 93.19 100 PHE A O 1
ATOM 824 N N . VAL A 1 101 ? -13.726 5.274 12.266 1.00 92.31 101 VAL A N 1
ATOM 825 C CA . VAL A 1 101 ? -12.986 6.539 12.119 1.00 92.31 101 VAL A CA 1
ATOM 826 C C . VAL A 1 101 ? -12.592 7.109 13.480 1.00 92.31 101 VAL A C 1
ATOM 828 O O . VAL A 1 101 ? -11.439 7.490 13.675 1.00 92.31 101 VAL A O 1
ATOM 831 N N . ILE A 1 102 ? -13.528 7.135 14.433 1.00 93.75 102 ILE A N 1
ATOM 832 C CA . ILE A 1 102 ? -13.266 7.648 15.783 1.00 93.75 102 ILE A CA 1
ATOM 833 C C . ILE A 1 102 ? -12.222 6.774 16.484 1.00 93.75 102 ILE A C 1
ATOM 835 O O . ILE A 1 102 ? -11.247 7.296 17.021 1.00 93.75 102 ILE A O 1
ATOM 839 N N . LYS A 1 103 ? -12.374 5.445 16.428 1.00 92.25 103 LYS A N 1
ATOM 840 C CA . LYS A 1 103 ? -11.439 4.507 17.061 1.00 92.25 103 LYS A CA 1
ATOM 841 C C . LYS A 1 103 ? -10.044 4.551 16.455 1.00 92.25 103 LYS A C 1
ATOM 843 O O . LYS A 1 103 ? -9.067 4.535 17.196 1.00 92.25 103 LYS A O 1
ATOM 848 N N . GLU A 1 104 ? -9.943 4.631 15.134 1.00 90.25 104 GLU A N 1
ATOM 849 C CA . GLU A 1 104 ? -8.660 4.726 14.438 1.00 90.25 104 GLU A CA 1
ATOM 850 C C . GLU A 1 104 ? -7.947 6.044 14.773 1.00 90.25 104 GLU A C 1
ATOM 852 O O . GLU A 1 104 ? -6.738 6.059 14.999 1.00 90.25 104 GLU A O 1
ATOM 857 N N . TYR A 1 105 ? -8.696 7.146 14.894 1.00 90.62 105 TYR A N 1
ATOM 858 C CA . TYR A 1 105 ? -8.149 8.429 15.332 1.00 90.62 105 TYR A CA 1
ATOM 859 C C . TYR A 1 105 ? -7.660 8.390 16.790 1.00 90.62 105 TYR A C 1
ATOM 861 O O . TYR A 1 105 ? -6.524 8.781 17.066 1.00 90.62 105 TYR A O 1
ATOM 869 N N . GLU A 1 106 ? -8.474 7.873 17.719 1.00 91.88 106 GLU A N 1
ATOM 870 C CA . GLU A 1 106 ? -8.085 7.669 19.126 1.00 91.88 106 GLU A CA 1
ATOM 871 C C . GLU A 1 106 ? -6.807 6.831 19.227 1.00 91.88 106 GLU A C 1
ATOM 873 O O . GLU A 1 106 ? -5.874 7.169 19.96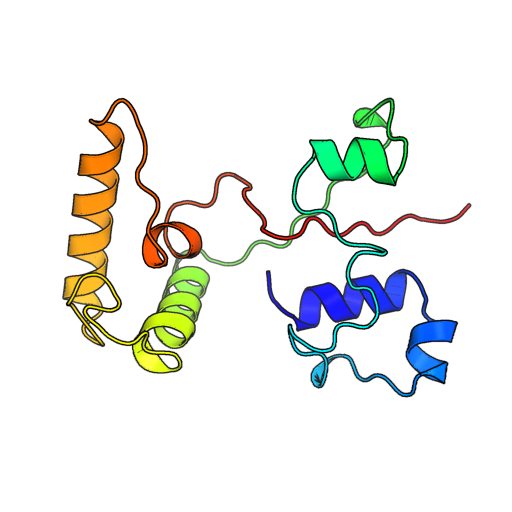4 1.00 91.88 106 GLU A O 1
ATOM 878 N N . ARG A 1 107 ? -6.746 5.756 18.438 1.00 89.12 107 ARG A N 1
ATOM 879 C CA . ARG A 1 107 ? -5.603 4.856 18.359 1.00 89.12 107 ARG A CA 1
ATOM 880 C C . ARG A 1 107 ? -4.362 5.585 17.860 1.00 89.12 107 ARG A C 1
ATOM 882 O O . ARG A 1 107 ? -3.342 5.539 18.543 1.00 89.12 107 ARG A O 1
ATOM 889 N N . MET A 1 108 ? -4.454 6.325 16.758 1.00 87.69 108 MET A N 1
ATOM 890 C CA . MET A 1 108 ? -3.346 7.116 16.216 1.00 87.69 108 MET A CA 1
ATOM 891 C C . MET A 1 108 ? -2.785 8.100 17.255 1.00 87.69 108 MET A C 1
ATOM 893 O O . MET A 1 108 ? -1.575 8.147 17.471 1.00 87.69 108 MET A O 1
ATOM 897 N N . VAL A 1 109 ? -3.655 8.835 17.956 1.00 89.69 109 VAL A N 1
ATOM 898 C CA . VAL A 1 109 ? -3.245 9.762 19.027 1.00 89.69 109 VAL A CA 1
ATOM 899 C C . VAL A 1 109 ? -2.597 9.021 20.199 1.00 89.69 109 VAL A C 1
ATOM 901 O O . VAL A 1 109 ? -1.639 9.518 20.792 1.00 89.69 109 VAL A O 1
ATOM 904 N N . SER A 1 110 ? -3.094 7.832 20.545 1.00 89.00 110 SER A N 1
ATOM 905 C CA . SER A 1 110 ? -2.519 7.016 21.617 1.00 89.00 110 SER A CA 1
ATOM 906 C C . SER A 1 110 ? -1.134 6.469 21.261 1.00 89.00 110 SER A C 1
ATOM 908 O O . SER A 1 110 ? -0.254 6.455 22.117 1.00 89.00 110 SER A O 1
ATOM 910 N N . GLU A 1 111 ? -0.915 6.072 20.005 1.00 86.69 111 GLU A N 1
ATOM 911 C CA . GLU A 1 111 ? 0.368 5.550 19.531 1.00 86.69 111 GLU A CA 1
ATOM 912 C C . GLU A 1 111 ? 1.438 6.645 19.472 1.00 86.69 111 GLU A C 1
ATOM 914 O O . GLU A 1 111 ? 2.584 6.385 19.822 1.00 86.69 111 GLU A O 1
ATOM 919 N N . LEU A 1 112 ? 1.068 7.890 19.144 1.00 85.69 112 LEU A N 1
ATOM 920 C CA . LEU A 1 112 ? 1.988 9.038 19.182 1.00 85.69 112 LEU A CA 1
ATOM 921 C C . LEU A 1 112 ? 2.553 9.328 20.582 1.00 85.69 112 LEU A C 1
ATOM 923 O O . LEU A 1 112 ? 3.605 9.948 20.699 1.00 85.69 112 LEU A O 1
ATOM 927 N N . LYS A 1 113 ? 1.863 8.898 21.645 1.00 87.31 113 LYS A N 1
ATOM 928 C CA . LYS A 1 113 ? 2.320 9.057 23.036 1.00 87.31 113 LYS A CA 1
ATOM 929 C C . LYS A 1 113 ? 3.236 7.922 23.496 1.00 87.31 113 LYS A C 1
ATOM 931 O O . LYS A 1 113 ? 3.794 8.006 24.588 1.00 87.31 113 LYS A O 1
ATOM 936 N N . LYS A 1 114 ? 3.353 6.844 22.717 1.00 84.62 114 LYS A N 1
ATOM 937 C CA . LYS A 1 114 ? 4.169 5.679 23.059 1.00 84.62 114 LYS A CA 1
ATOM 938 C C . LYS A 1 114 ? 5.558 5.820 22.450 1.00 84.62 114 LYS A C 1
ATOM 940 O O . LYS A 1 114 ? 5.713 6.231 21.308 1.00 84.62 114 LYS A O 1
ATOM 945 N N . ASP A 1 115 ? 6.560 5.362 23.193 1.00 76.44 115 ASP A N 1
ATOM 946 C CA . ASP A 1 115 ? 7.952 5.317 22.728 1.00 76.44 115 ASP A CA 1
ATOM 947 C C . ASP A 1 115 ? 8.170 4.236 21.645 1.00 76.44 115 ASP A C 1
ATOM 949 O O . ASP A 1 115 ? 9.118 4.268 20.863 1.00 76.44 115 ASP A O 1
ATOM 953 N N . ARG A 1 116 ? 7.254 3.257 21.562 1.00 76.50 116 ARG A N 1
ATOM 954 C CA . ARG A 1 116 ? 7.239 2.210 20.533 1.00 76.50 116 ARG A CA 1
ATOM 955 C C . ARG A 1 116 ? 5.849 2.050 19.930 1.00 76.50 116 ARG A C 1
ATOM 957 O O . ARG A 1 116 ? 4.893 1.760 20.643 1.00 76.50 116 ARG A O 1
ATOM 964 N N . PHE A 1 117 ? 5.784 2.147 18.604 1.00 77.69 117 PHE A N 1
ATOM 965 C CA . PHE A 1 117 ? 4.567 1.916 17.829 1.00 77.69 117 PHE A CA 1
ATOM 966 C C . PHE A 1 117 ? 4.215 0.429 17.758 1.00 77.69 117 PHE A C 1
ATOM 968 O O . PHE A 1 117 ? 4.984 -0.385 17.235 1.00 77.69 117 PHE A O 1
ATOM 975 N N . THR A 1 118 ? 3.010 0.087 18.198 1.00 78.88 118 THR A N 1
ATOM 976 C CA . THR A 1 118 ? 2.417 -1.238 18.009 1.00 78.88 118 THR A CA 1
ATOM 977 C C . THR A 1 118 ? 1.507 -1.228 16.789 1.00 78.88 118 THR A C 1
ATOM 979 O O . THR A 1 118 ? 0.414 -0.684 16.835 1.00 78.88 118 THR A O 1
ATOM 982 N N . ARG A 1 119 ? 1.963 -1.832 15.682 1.00 74.50 119 ARG A N 1
ATOM 983 C CA . ARG A 1 119 ? 1.244 -1.816 14.395 1.00 74.50 119 ARG A CA 1
ATOM 984 C C . ARG A 1 119 ? 0.309 -3.015 14.254 1.00 74.50 119 ARG A C 1
ATOM 986 O O . ARG A 1 119 ? 0.795 -4.124 13.993 1.00 74.50 119 ARG A O 1
ATOM 993 N N . THR A 1 120 ? -1.001 -2.800 14.330 1.00 83.19 120 THR A N 1
ATOM 994 C CA . THR A 1 120 ? -1.992 -3.821 13.950 1.00 83.19 120 THR A CA 1
ATOM 995 C C . THR A 1 120 ? -2.185 -3.900 12.442 1.00 83.19 120 THR A C 1
ATOM 997 O O . THR A 1 120 ? -1.506 -3.238 11.651 1.00 83.19 120 THR A O 1
ATOM 1000 N N . PHE A 1 121 ? -3.063 -4.810 12.025 1.00 82.38 121 PHE A N 1
ATOM 1001 C CA . PHE A 1 121 ? -3.429 -4.966 10.631 1.00 82.38 121 PHE A CA 1
ATOM 1002 C C . PHE A 1 121 ? -4.085 -3.694 10.086 1.00 82.38 121 PHE A C 1
ATOM 1004 O O . PHE A 1 121 ? -3.708 -3.247 9.008 1.00 82.38 121 PHE A O 1
ATOM 1011 N N . GLU A 1 122 ? -5.008 -3.097 10.835 1.00 84.50 122 GLU A N 1
ATOM 1012 C CA . GLU A 1 122 ? -5.715 -1.858 10.507 1.00 84.50 122 GLU A CA 1
ATOM 1013 C C . GLU A 1 122 ? -4.730 -0.700 10.324 1.00 84.50 122 GLU A C 1
ATOM 1015 O O . GLU A 1 122 ? -4.686 -0.113 9.239 1.00 84.50 122 GLU A O 1
ATOM 1020 N N . ASP A 1 123 ? -3.836 -0.492 11.298 1.00 84.50 123 ASP A N 1
ATOM 1021 C CA . ASP A 1 123 ? -2.838 0.583 11.280 1.00 84.50 123 ASP A CA 1
ATOM 1022 C C . ASP A 1 123 ? -2.015 0.573 9.982 1.00 84.50 123 ASP A C 1
ATOM 1024 O O . ASP A 1 123 ? -1.756 1.606 9.370 1.00 84.50 123 ASP A O 1
ATOM 1028 N N . ARG A 1 124 ? -1.632 -0.616 9.493 1.00 79.50 124 ARG A N 1
ATOM 1029 C CA . ARG A 1 124 ? -0.843 -0.760 8.252 1.00 79.50 124 ARG A CA 1
ATOM 1030 C C . ARG A 1 124 ? -1.589 -0.304 6.996 1.00 79.50 124 ARG A C 1
ATOM 1032 O O . ARG A 1 124 ? -0.946 -0.004 5.990 1.00 79.50 124 ARG A O 1
ATOM 1039 N N . HIS A 1 125 ? -2.917 -0.301 7.016 1.00 80.81 125 HIS A N 1
ATOM 1040 C CA . HIS A 1 125 ? -3.742 0.041 5.860 1.00 80.81 125 HIS A CA 1
ATOM 1041 C C . HIS A 1 125 ? -4.279 1.475 5.940 1.00 80.81 125 HIS A C 1
ATOM 1043 O O . HIS A 1 125 ? -4.295 2.166 4.912 1.00 80.81 125 HIS A O 1
ATOM 1049 N N . PHE A 1 126 ? -4.668 1.931 7.132 1.00 84.88 126 PHE A N 1
ATOM 1050 C CA . PHE A 1 126 ? -5.414 3.176 7.316 1.00 84.88 126 PHE A CA 1
ATOM 1051 C C . PHE A 1 126 ? -4.583 4.344 7.838 1.00 84.88 126 PHE A C 1
ATOM 1053 O O . PHE A 1 126 ? -4.893 5.476 7.456 1.00 84.88 126 PHE A O 1
ATOM 1060 N N . PHE A 1 127 ? -3.501 4.109 8.593 1.00 84.44 127 PHE A N 1
ATOM 1061 C CA . PHE A 1 127 ? -2.658 5.214 9.055 1.00 84.44 127 PHE A CA 1
ATOM 1062 C C . PHE A 1 127 ? -2.106 6.020 7.868 1.00 84.44 127 PHE A C 1
ATOM 1064 O O . PHE A 1 127 ? -1.956 5.475 6.761 1.00 84.44 127 PHE A O 1
ATOM 1071 N N . PRO A 1 128 ? -1.815 7.321 8.068 1.00 71.12 128 PRO A N 1
ATOM 1072 C CA . PRO A 1 128 ? -1.171 8.147 7.057 1.00 71.12 128 PRO A CA 1
ATOM 1073 C C . PRO A 1 128 ? 0.101 7.446 6.579 1.00 71.12 128 PRO A C 1
ATOM 1075 O O . PRO A 1 128 ? 1.054 7.275 7.338 1.00 71.12 128 PRO A O 1
ATOM 1078 N N . GLN A 1 129 ? 0.090 6.968 5.334 1.00 60.44 129 GLN A N 1
ATOM 1079 C CA . GLN A 1 129 ? 1.197 6.197 4.787 1.00 60.44 129 GLN A CA 1
ATOM 1080 C C . GLN A 1 129 ? 2.355 7.147 4.485 1.00 60.44 129 GLN A C 1
ATOM 1082 O O . GLN A 1 129 ? 2.475 7.673 3.384 1.00 60.44 129 GLN A O 1
ATOM 1087 N N . ASN A 1 130 ? 3.242 7.341 5.453 1.00 42.75 130 ASN A N 1
ATOM 1088 C CA . ASN A 1 130 ? 4.603 7.784 5.199 1.00 42.75 130 ASN A CA 1
ATOM 1089 C C . ASN A 1 130 ? 5.360 6.633 4.515 1.00 42.75 130 ASN A C 1
ATOM 1091 O O . ASN A 1 130 ? 5.988 5.817 5.175 1.00 42.75 130 ASN A O 1
ATOM 1095 N N . CYS A 1 131 ? 5.216 6.515 3.189 1.00 37.22 131 CYS A N 1
ATOM 1096 C CA . CYS A 1 131 ? 6.0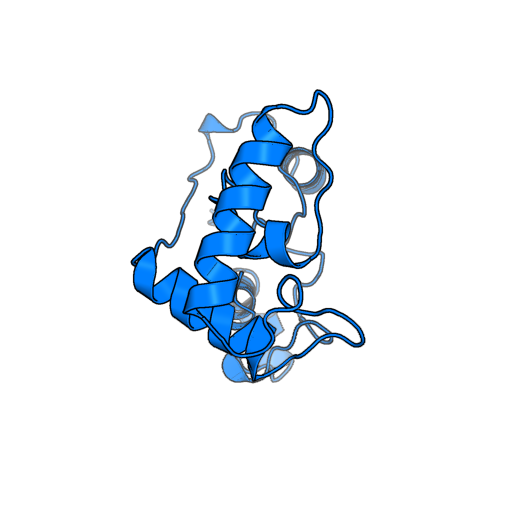18 5.674 2.284 1.00 37.22 131 CYS A CA 1
ATOM 1097 C C . CYS A 1 131 ? 6.389 4.246 2.747 1.00 37.22 131 CYS A C 1
ATOM 1099 O O . CYS A 1 131 ? 7.386 3.691 2.295 1.00 37.22 131 CYS A O 1
ATOM 1101 N N . PHE A 1 132 ? 5.585 3.574 3.573 1.00 29.62 132 PHE A N 1
ATOM 1102 C CA . PHE A 1 132 ? 5.720 2.129 3.784 1.00 29.62 132 PHE A CA 1
ATOM 1103 C C . PHE A 1 132 ? 4.897 1.385 2.734 1.00 29.62 132 PHE A C 1
ATOM 1105 O O . PHE A 1 132 ? 3.902 0.722 3.031 1.00 29.62 132 PHE A O 1
ATOM 1112 N N . SER A 1 133 ? 5.311 1.500 1.470 1.00 38.78 133 SER A N 1
ATOM 1113 C CA . SER A 1 133 ? 4.795 0.604 0.444 1.00 38.78 133 SER A CA 1
ATOM 1114 C C . SER A 1 133 ? 5.352 -0.790 0.713 1.00 38.78 133 SER A C 1
ATOM 1116 O O . SER A 1 133 ? 6.561 -0.997 0.727 1.00 38.78 133 SER A O 1
ATOM 1118 N N . SER A 1 134 ? 4.474 -1.768 0.937 1.00 37.00 134 SER A N 1
ATOM 1119 C CA . SER A 1 134 ? 4.870 -3.172 1.129 1.00 37.00 134 SER A CA 1
ATOM 1120 C C . SER A 1 134 ? 5.524 -3.802 -0.114 1.00 37.00 134 SER A C 1
ATOM 1122 O O . SER A 1 134 ? 6.023 -4.920 -0.018 1.00 37.00 134 SER A O 1
ATOM 1124 N N . SER A 1 135 ? 5.534 -3.076 -1.236 1.00 44.28 135 SER A N 1
ATOM 1125 C CA . SER A 1 135 ? 6.292 -3.368 -2.451 1.00 44.28 135 SER A CA 1
ATOM 1126 C C . SER A 1 135 ? 6.690 -2.039 -3.106 1.00 44.28 135 SER A C 1
ATOM 1128 O O . SER A 1 135 ? 5.826 -1.212 -3.403 1.00 44.28 135 SER A O 1
ATOM 1130 N N . ILE 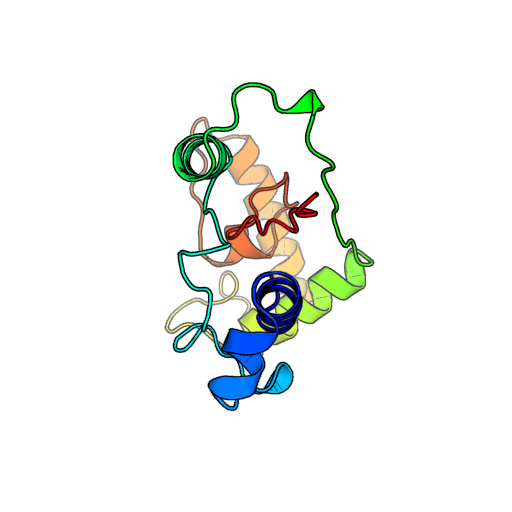A 1 136 ? 7.984 -1.811 -3.296 1.00 53.75 136 ILE A N 1
ATOM 1131 C CA . ILE A 1 136 ? 8.543 -0.823 -4.219 1.00 53.75 136 ILE A CA 1
ATOM 1132 C C . ILE A 1 136 ? 8.729 -1.565 -5.535 1.00 53.75 136 ILE A C 1
ATOM 1134 O O . ILE A 1 136 ? 9.338 -2.635 -5.543 1.00 53.75 136 ILE A O 1
ATOM 1138 N N . VAL A 1 137 ? 8.164 -1.030 -6.611 1.00 53.12 137 VAL A N 1
ATOM 1139 C CA . VAL A 1 137 ? 8.253 -1.629 -7.942 1.00 53.12 137 VAL A CA 1
ATOM 1140 C C . VAL A 1 137 ? 9.035 -0.680 -8.830 1.00 53.12 137 VAL A C 1
ATOM 1142 O O . VAL A 1 137 ? 8.730 0.512 -8.859 1.00 53.12 137 VAL A O 1
ATOM 1145 N N . LEU A 1 138 ? 10.059 -1.201 -9.500 1.00 50.34 138 LEU A N 1
ATOM 1146 C CA . LEU A 1 138 ? 10.905 -0.421 -10.397 1.00 50.34 138 LEU A CA 1
ATOM 1147 C C . LEU A 1 138 ? 10.475 -0.620 -11.847 1.00 50.34 138 LEU A C 1
ATOM 1149 O O . LEU A 1 138 ? 10.181 -1.736 -12.270 1.00 50.34 138 LEU A O 1
ATOM 1153 N N . CYS A 1 139 ? 10.504 0.474 -12.602 1.00 40.19 139 CYS A N 1
ATOM 1154 C CA . CYS A 1 139 ? 10.469 0.474 -14.055 1.00 40.19 139 CYS A CA 1
ATOM 1155 C C . CYS A 1 139 ? 11.826 1.022 -14.513 1.00 40.19 139 CYS A C 1
ATOM 1157 O O . CYS A 1 139 ? 12.054 2.227 -14.452 1.00 40.19 139 CYS A O 1
ATOM 1159 N N . GLY A 1 140 ? 12.764 0.140 -14.857 1.00 38.91 140 GLY A N 1
ATOM 1160 C CA . GLY A 1 140 ? 14.056 0.543 -15.410 1.00 38.91 140 GLY A CA 1
ATOM 1161 C C . GLY A 1 140 ? 13.938 0.702 -16.921 1.00 38.91 140 GLY A C 1
ATOM 1162 O O . GLY A 1 140 ? 13.495 -0.228 -17.589 1.00 38.91 140 GLY A O 1
ATOM 1163 N N . GLN A 1 141 ? 14.326 1.858 -17.463 1.00 29.80 141 GLN A N 1
ATOM 1164 C CA . GLN A 1 141 ? 14.606 1.959 -18.893 1.00 29.80 141 GLN A CA 1
ATOM 1165 C C . GLN A 1 141 ? 15.936 1.252 -19.151 1.00 29.80 141 GLN A C 1
ATOM 1167 O O . GLN A 1 141 ? 16.984 1.727 -18.720 1.00 29.80 141 GLN A O 1
ATOM 1172 N N . HIS A 1 142 ? 15.887 0.103 -19.823 1.00 29.67 142 HIS A N 1
ATOM 1173 C CA . HIS A 1 142 ? 17.062 -0.427 -20.500 1.00 29.67 142 HIS A CA 1
ATOM 1174 C C . HIS A 1 142 ? 17.414 0.546 -21.636 1.00 29.67 142 HIS A C 1
ATOM 1176 O O . HIS A 1 142 ? 16.638 0.694 -22.580 1.00 29.67 142 HIS A O 1
ATOM 1182 N N . GLN A 1 143 ? 18.545 1.240 -21.500 1.00 28.48 143 GLN A N 1
ATOM 1183 C CA . GLN A 1 143 ? 19.310 1.768 -22.633 1.00 28.48 143 GLN A CA 1
ATOM 1184 C C . GLN A 1 143 ? 20.414 0.775 -22.976 1.00 28.48 143 GLN A C 1
ATOM 1186 O O . GLN A 1 143 ? 20.986 0.190 -22.026 1.00 28.48 143 GLN A O 1
#

InterPro domains:
  IPR005331 Sulfotransferase [PF03567] (1-130)
  IPR007669 Carbohydrate sulfotransferase Chst-1-like [PTHR22900] (1-130)

Sequence (143 aa):
MSTVMTAIFCYLFDEDGFQQAGRELLKEIKRTRFCENRNEARSMRSLRWHFGIRNEDDWIHTMVTRDPVDRFLSGFVDKCIKMPLPGEYCNGCKANMTCFVI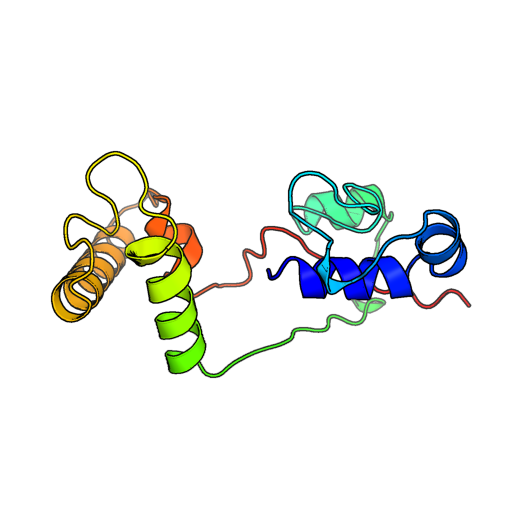KEYERMVSELKKDRFTRTFEDRHFFPQNCFSSSIVLCGQHQ

Radius of gyration: 18.07 Å; chains: 1; bounding box: 45×28×47 Å

pLDDT: mean 79.41, std 14.65, range [28.48, 93.75]

Organism: NCBI:txid53326

Foldseek 3Di:
DDQLVLLVLVCLACVPVCVVVVHDSVPRDPVDHPCVVPFKDQDPVRVCVVVVDPDCVVDDDDDDDDDLVVLQVVLCCVQQPVPADPDCGLVVCRNPPVVSVVNVVVLVVVQVPDPDHDDDPCCVRNPDDPPSDSIDGDNDDDD

Secondary structure (DSSP, 8-state):
--HHHHHHHHHHH-HHHHHHTT--TTT--TTS-TTTTTSEESSHHHHHHHHT-S-STTS--------HHHHHHHHHIIIIIISPPSSS-TTTTTT-HHHHHHHHHHHHHHHHTSSS----HHHHHHS--SS--S-EE------